Protein AF-A0A565CDH5-F1 (afdb_monomer_lite)

Sequence (125 aa):
MFGFLFVRWRKASKCKKLLQQLQSRLKLLKNKKYAISRHLRHDIALFMRINDHTRALLRTKQLFLVENSISIYDLLLQFSDFILLRFSSIRKQRELVDDDINEAVSSLVFASTSCGGELPELITH

Organism: NCBI:txid586526

Structure (mmCIF, N/CA/C/O backbone):
data_AF-A0A565CDH5-F1
#
_entry.id   AF-A0A565CDH5-F1
#
loop_
_atom_site.group_PDB
_atom_site.id
_atom_site.type_symbol
_atom_site.label_atom_id
_atom_site.label_alt_id
_atom_site.label_comp_id
_atom_site.label_asym_id
_atom_site.label_entity_id
_atom_site.label_seq_id
_atom_site.pdbx_PDB_ins_code
_atom_site.Cartn_x
_atom_site.Cartn_y
_atom_site.Cartn_z
_atom_site.occupancy
_atom_site.B_iso_or_equiv
_atom_site.auth_seq_id
_atom_site.auth_comp_id
_atom_site.auth_asym_id
_atom_site.auth_atom_id
_atom_site.pdbx_PDB_model_num
ATOM 1 N N . MET A 1 1 ? -23.166 7.177 39.182 1.00 42.38 1 MET A N 1
ATOM 2 C CA . MET A 1 1 ? -22.188 6.191 38.650 1.00 42.38 1 MET A CA 1
ATOM 3 C C . MET A 1 1 ? -22.353 5.855 37.150 1.00 42.38 1 MET A C 1
ATOM 5 O O . MET A 1 1 ? -21.603 5.031 36.648 1.00 42.38 1 MET A O 1
ATOM 9 N N . PHE A 1 2 ? -23.234 6.526 36.384 1.00 40.91 2 PHE A N 1
ATOM 10 C CA . PHE A 1 2 ? -23.433 6.251 34.942 1.00 40.91 2 PHE A CA 1
ATOM 11 C C . PHE A 1 2 ? -22.570 7.091 33.973 1.00 40.91 2 PHE A C 1
ATOM 13 O O . PHE A 1 2 ? -22.415 6.722 32.809 1.00 40.91 2 PHE A O 1
ATOM 20 N N . GLY A 1 3 ? -21.955 8.189 34.431 1.00 41.22 3 GLY A N 1
ATOM 21 C CA . GLY A 1 3 ?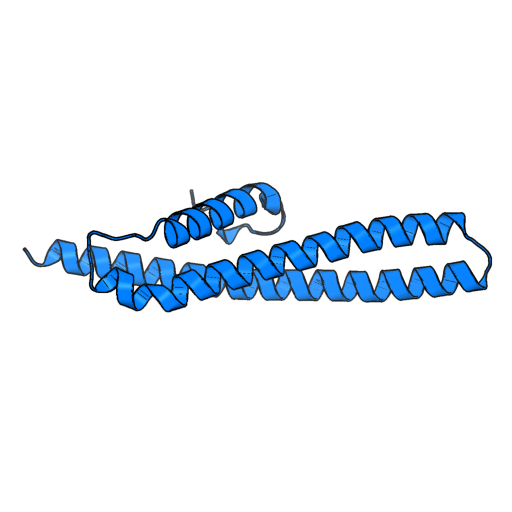 -21.177 9.095 33.567 1.00 41.22 3 GLY A CA 1
ATOM 22 C C . GLY A 1 3 ? -19.953 8.447 32.902 1.00 41.22 3 GLY A C 1
ATOM 23 O O . GLY A 1 3 ? -19.675 8.705 31.733 1.00 41.22 3 GLY A O 1
ATOM 24 N N . PHE A 1 4 ? -19.270 7.530 33.596 1.00 45.22 4 PHE A N 1
ATOM 25 C CA . PHE A 1 4 ? -18.098 6.823 33.059 1.00 45.22 4 PHE A CA 1
ATOM 26 C C . PHE A 1 4 ? -18.438 5.894 31.888 1.00 45.22 4 PHE A C 1
ATOM 28 O O . PHE A 1 4 ? -17.668 5.799 30.932 1.00 45.22 4 PHE A O 1
ATOM 35 N N . LEU A 1 5 ? -19.607 5.246 31.918 1.00 47.06 5 LEU A N 1
ATOM 36 C CA . LEU A 1 5 ? -20.089 4.413 30.814 1.00 47.06 5 LEU A CA 1
ATOM 37 C C . LEU A 1 5 ? -20.382 5.264 29.574 1.00 47.06 5 LEU A C 1
ATOM 39 O O . LEU A 1 5 ? -19.92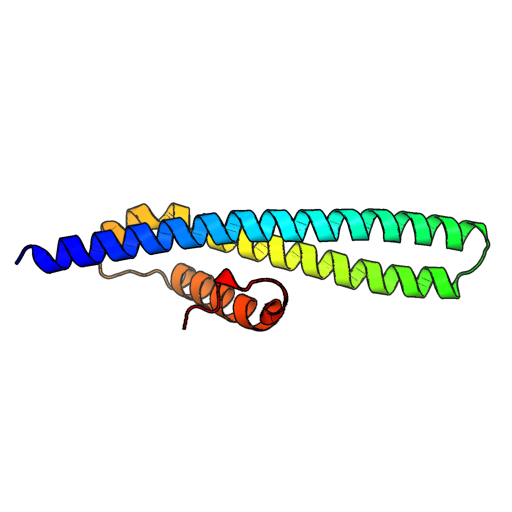1 4.926 28.486 1.00 47.06 5 LEU A O 1
ATOM 43 N N . PHE A 1 6 ? -21.043 6.412 29.741 1.00 45.16 6 PHE A N 1
ATOM 44 C CA . PHE A 1 6 ? -21.338 7.329 28.637 1.00 45.16 6 PHE A CA 1
ATOM 45 C C . PHE A 1 6 ? -20.080 7.942 28.008 1.00 45.16 6 PHE A C 1
ATOM 47 O O . PHE A 1 6 ? -19.971 7.990 26.781 1.00 45.16 6 PHE A O 1
ATOM 54 N N . VAL A 1 7 ? -19.100 8.362 28.813 1.00 52.59 7 VAL A N 1
ATOM 55 C CA . VAL A 1 7 ? -17.818 8.883 28.306 1.00 52.59 7 VAL A CA 1
ATOM 56 C C . VAL A 1 7 ? -17.041 7.792 27.565 1.00 52.59 7 VAL A C 1
ATOM 58 O O . VAL A 1 7 ? -16.512 8.043 26.481 1.00 52.59 7 VAL A O 1
ATOM 61 N N . ARG A 1 8 ? -17.021 6.560 28.090 1.00 51.78 8 ARG A N 1
ATOM 62 C CA . ARG A 1 8 ? -16.351 5.413 27.457 1.00 51.78 8 ARG A CA 1
ATOM 63 C C . ARG A 1 8 ? -16.985 5.043 26.116 1.00 51.78 8 ARG A C 1
ATOM 65 O O . ARG A 1 8 ? -16.273 4.809 25.145 1.00 51.78 8 ARG A O 1
ATOM 72 N N . TRP A 1 9 ? -18.313 5.077 26.027 1.00 51.72 9 TRP A N 1
ATOM 73 C CA . TRP A 1 9 ? -19.043 4.826 24.781 1.00 51.72 9 TRP A CA 1
ATOM 74 C C . TRP A 1 9 ? -18.821 5.930 23.741 1.00 51.72 9 TRP A C 1
ATOM 76 O O . TRP A 1 9 ? -18.675 5.632 22.556 1.00 51.72 9 TRP A O 1
ATOM 86 N N . ARG A 1 10 ? -18.722 7.192 24.178 1.00 54.28 10 ARG A N 1
ATOM 87 C CA . ARG A 1 10 ? -18.426 8.341 23.307 1.00 54.28 10 ARG A CA 1
ATOM 88 C C . ARG A 1 10 ? -16.983 8.316 22.775 1.00 54.28 10 ARG A C 1
ATOM 90 O O . ARG A 1 10 ? -16.747 8.730 21.646 1.00 54.28 10 ARG A O 1
ATOM 97 N N . LYS A 1 11 ? -16.022 7.808 23.559 1.00 59.19 11 LYS A N 1
ATOM 98 C CA . LYS A 1 11 ? -14.630 7.579 23.120 1.00 59.19 11 LYS A CA 1
ATOM 99 C C . LYS A 1 11 ? -14.524 6.398 22.147 1.00 59.19 11 LYS A C 1
ATOM 101 O O . LYS A 1 11 ? -13.854 6.506 21.125 1.00 59.19 11 LYS A O 1
ATOM 106 N N . ALA A 1 12 ? -15.255 5.315 22.409 1.00 60.66 12 ALA A N 1
ATOM 107 C CA . ALA A 1 12 ? -15.283 4.140 21.542 1.00 60.66 12 ALA A CA 1
ATOM 108 C C . ALA A 1 12 ? -15.910 4.434 20.163 1.00 60.66 12 ALA A C 1
ATOM 110 O O . ALA A 1 12 ? -15.383 4.015 19.135 1.00 60.66 12 ALA A O 1
ATOM 111 N N . SER A 1 13 ? -17.000 5.208 20.111 1.00 65.06 13 SER A N 1
ATOM 112 C CA . SER A 1 13 ? -17.619 5.596 18.837 1.00 65.06 13 SER A CA 1
ATOM 113 C C . SER A 1 13 ? -16.739 6.533 18.001 1.00 65.06 13 SER A C 1
ATOM 115 O O . SER A 1 13 ? -16.740 6.424 16.776 1.00 65.06 13 SER A O 1
ATOM 117 N N . LYS A 1 14 ? -15.950 7.408 18.643 1.00 66.88 14 LYS A N 1
ATOM 118 C CA . LYS A 1 14 ? -14.937 8.237 17.968 1.00 66.88 14 LYS A CA 1
ATOM 119 C C . LYS A 1 14 ? -13.795 7.398 17.394 1.00 66.88 14 LYS A C 1
ATOM 121 O O . LYS A 1 14 ? -13.472 7.569 16.228 1.00 66.88 14 LYS A O 1
ATOM 126 N N . CYS A 1 15 ? -13.247 6.458 18.166 1.00 68.12 15 CYS A N 1
ATOM 127 C CA . CYS A 1 15 ? -12.186 5.557 17.702 1.00 68.12 15 CYS A CA 1
ATOM 128 C C . CYS A 1 15 ? -12.627 4.728 16.484 1.00 68.12 15 CYS A C 1
ATOM 130 O O . CYS A 1 15 ? -11.921 4.683 15.481 1.00 68.12 15 CYS A O 1
ATOM 132 N N . LYS A 1 16 ? -13.848 4.174 16.512 1.00 72.31 16 LYS A N 1
ATOM 133 C CA . LYS A 1 16 ? -14.416 3.454 15.363 1.00 72.31 16 LYS A CA 1
ATOM 134 C C . LYS A 1 16 ? -14.513 4.332 14.109 1.00 72.31 16 LYS A C 1
ATOM 136 O O . LYS A 1 16 ? -14.165 3.875 13.026 1.00 72.31 16 LYS A O 1
ATOM 141 N N . LYS A 1 17 ? -14.979 5.580 14.247 1.00 75.62 17 LYS A N 1
ATOM 142 C CA . LYS A 1 17 ? -15.058 6.525 13.120 1.00 75.62 17 LYS A CA 1
ATOM 143 C C . LYS A 1 17 ? -13.672 6.864 12.564 1.00 75.62 17 LYS A C 1
ATOM 145 O O . LYS A 1 17 ? -13.500 6.811 11.354 1.00 75.62 17 LYS A O 1
ATOM 150 N N . LEU A 1 18 ? -12.696 7.135 13.432 1.00 73.81 18 LEU A N 1
ATOM 151 C CA . LEU A 1 18 ? -11.316 7.424 13.025 1.00 73.81 18 LEU A CA 1
ATOM 152 C C . LEU A 1 18 ? -10.680 6.241 12.282 1.00 73.81 18 LEU A C 1
ATOM 154 O O . LEU A 1 18 ? -10.070 6.438 11.238 1.00 73.81 18 LEU A O 1
ATOM 158 N N . LEU A 1 19 ? -10.889 5.006 12.751 1.00 76.12 19 LEU A N 1
ATOM 159 C CA . LEU A 1 19 ? -10.417 3.803 12.053 1.00 76.12 19 LEU A CA 1
ATOM 160 C C . LEU A 1 19 ? -11.046 3.658 10.660 1.00 76.12 19 LEU A C 1
ATOM 162 O O . LEU A 1 19 ? -10.350 3.345 9.701 1.00 76.12 19 LEU A O 1
ATOM 166 N N . GLN A 1 20 ? -12.343 3.936 10.515 1.00 81.06 20 GLN A N 1
ATOM 167 C CA . GLN A 1 20 ? -13.015 3.900 9.209 1.00 81.06 20 GLN A CA 1
ATOM 168 C C . GLN A 1 20 ? -12.509 4.991 8.250 1.00 81.06 20 GLN A C 1
ATOM 170 O O . GLN A 1 20 ? -12.374 4.751 7.044 1.00 81.06 20 GLN A O 1
ATOM 175 N N . GLN A 1 21 ? -12.211 6.186 8.766 1.00 80.31 21 GLN A N 1
ATOM 176 C CA . GLN A 1 21 ? -11.599 7.261 7.981 1.00 80.31 21 GLN A CA 1
ATOM 177 C C . GLN A 1 21 ? -10.184 6.875 7.537 1.00 80.31 21 GLN A C 1
ATOM 179 O O . GLN A 1 21 ? -9.873 6.945 6.345 1.00 80.31 21 GLN A O 1
ATOM 184 N N . LEU A 1 22 ? -9.380 6.334 8.456 1.00 79.56 22 LEU A N 1
ATOM 185 C CA . LEU A 1 22 ? -8.051 5.805 8.170 1.00 79.56 22 LEU A CA 1
ATOM 186 C C . LEU A 1 22 ? -8.090 4.728 7.079 1.00 79.56 22 LEU A C 1
ATOM 188 O O . LEU A 1 22 ? -7.333 4.811 6.116 1.00 79.56 22 LEU A O 1
ATOM 192 N N . GLN A 1 23 ? -9.009 3.763 7.165 1.00 84.12 23 GLN A N 1
ATOM 193 C CA . GLN A 1 23 ? -9.199 2.738 6.132 1.00 84.12 23 GLN A CA 1
ATOM 194 C C . GLN A 1 23 ? -9.515 3.334 4.763 1.00 84.12 23 GLN A C 1
ATOM 196 O O . GLN A 1 23 ? -8.959 2.910 3.749 1.00 84.12 23 GLN A O 1
ATOM 201 N N . SER A 1 24 ? -10.410 4.322 4.722 1.00 85.06 24 SER A N 1
ATOM 202 C CA . SER A 1 24 ? -10.785 5.002 3.479 1.00 85.06 24 SER A CA 1
ATOM 203 C C . SER A 1 24 ? -9.575 5.703 2.858 1.00 85.06 24 SER A C 1
ATOM 205 O O . SER A 1 24 ? -9.338 5.602 1.652 1.00 85.06 24 SER A O 1
ATOM 207 N N . ARG A 1 25 ? -8.754 6.345 3.693 1.00 83.25 25 ARG A N 1
ATOM 208 C CA . ARG A 1 25 ? -7.539 7.032 3.263 1.00 83.25 25 ARG A CA 1
ATOM 209 C C . ARG A 1 25 ? -6.438 6.074 2.810 1.00 83.25 25 ARG A C 1
ATOM 211 O O . ARG A 1 25 ? -5.844 6.302 1.759 1.00 83.25 25 ARG A O 1
ATOM 218 N N . LEU A 1 26 ? -6.211 4.981 3.536 1.00 85.19 26 LEU A N 1
ATOM 219 C CA . LEU A 1 26 ? -5.267 3.928 3.148 1.00 85.19 26 LEU A CA 1
ATOM 220 C C . LEU A 1 26 ? -5.650 3.313 1.797 1.00 85.19 26 LEU A C 1
ATOM 222 O O . LEU A 1 26 ? -4.798 3.191 0.921 1.00 85.19 26 LEU A O 1
ATOM 226 N N . LYS A 1 27 ? -6.939 3.018 1.572 1.00 87.75 27 LYS A N 1
ATOM 227 C CA . LYS A 1 27 ? -7.442 2.526 0.276 1.00 87.75 27 LYS A CA 1
ATOM 228 C C . LYS A 1 27 ? -7.174 3.518 -0.859 1.00 87.75 27 LYS A C 1
ATOM 230 O O . LYS A 1 27 ? -6.736 3.114 -1.936 1.00 87.75 27 LYS A O 1
ATOM 235 N N . LEU A 1 28 ? -7.389 4.814 -0.625 1.00 88.50 28 LEU A N 1
ATOM 236 C CA . LEU A 1 28 ? -7.105 5.856 -1.615 1.00 88.50 28 LEU A CA 1
ATOM 237 C C . LEU A 1 28 ? -5.608 5.926 -1.963 1.00 88.50 28 LEU A C 1
ATOM 239 O O . LEU A 1 28 ? -5.247 5.946 -3.142 1.00 88.50 28 LEU A O 1
ATOM 243 N N . LEU A 1 29 ? -4.736 5.933 -0.951 1.00 85.81 29 LEU A N 1
ATOM 244 C CA . LEU A 1 29 ? -3.282 5.960 -1.141 1.00 85.81 29 LEU A CA 1
ATOM 245 C C . LEU A 1 29 ? -2.788 4.707 -1.869 1.00 85.81 29 LEU A C 1
ATOM 247 O O . LEU A 1 29 ? -2.001 4.813 -2.812 1.00 85.81 29 LEU A O 1
ATOM 251 N N . LYS A 1 30 ? -3.321 3.537 -1.508 1.00 88.75 30 LYS A N 1
ATOM 252 C CA . LYS A 1 30 ? -3.050 2.270 -2.189 1.00 88.75 30 LYS A CA 1
ATOM 253 C C . LYS A 1 30 ? -3.404 2.345 -3.675 1.00 88.75 30 LYS A C 1
ATOM 255 O O . LYS A 1 30 ? -2.571 2.026 -4.521 1.00 88.75 30 LYS A O 1
ATOM 260 N N . ASN A 1 31 ? -4.593 2.848 -4.009 1.00 91.00 31 ASN A N 1
ATOM 261 C CA . ASN A 1 31 ? -5.026 3.021 -5.400 1.00 91.00 31 ASN A CA 1
ATOM 262 C C . ASN A 1 31 ? -4.103 3.967 -6.181 1.00 91.00 31 ASN A C 1
ATOM 264 O O . ASN A 1 31 ? -3.752 3.683 -7.328 1.00 91.00 31 ASN A O 1
ATOM 268 N N . LYS A 1 32 ? -3.644 5.055 -5.550 1.00 89.50 32 LYS A N 1
ATOM 269 C CA . LYS A 1 32 ? -2.669 5.974 -6.152 1.00 89.50 32 LYS A CA 1
ATOM 270 C C . LYS A 1 32 ? -1.338 5.274 -6.449 1.00 89.50 32 LYS A C 1
ATOM 272 O O . LYS A 1 32 ? -0.812 5.420 -7.551 1.00 89.50 32 LYS A O 1
ATOM 277 N N . LYS A 1 33 ? -0.800 4.486 -5.510 1.00 89.75 33 LYS A N 1
ATOM 278 C CA . LYS A 1 33 ? 0.438 3.718 -5.741 1.00 89.75 33 LYS A CA 1
ATOM 279 C C . LYS A 1 33 ? 0.247 2.633 -6.806 1.00 89.75 33 LYS A C 1
ATOM 281 O O . LYS A 1 33 ? 1.149 2.442 -7.617 1.00 89.75 33 LYS A O 1
ATOM 286 N N . TYR A 1 34 ? -0.918 1.984 -6.887 1.00 93.12 34 TYR A N 1
ATOM 287 C CA . TYR A 1 34 ? -1.213 1.037 -7.971 1.00 93.12 34 TYR A CA 1
ATOM 288 C C . TYR A 1 34 ? -1.181 1.695 -9.349 1.00 93.12 34 TYR A C 1
ATOM 290 O O . TYR A 1 34 ? -0.614 1.122 -10.277 1.00 93.12 34 TYR A O 1
ATOM 298 N N . ALA A 1 35 ? -1.747 2.896 -9.495 1.00 94.31 35 ALA A N 1
ATOM 299 C CA . ALA A 1 35 ? -1.658 3.636 -10.750 1.00 94.31 35 ALA A CA 1
ATOM 300 C C . ALA A 1 35 ? -0.190 3.892 -11.134 1.00 94.31 35 ALA A C 1
ATOM 302 O O . ALA A 1 35 ? 0.214 3.590 -12.256 1.00 94.31 35 ALA A O 1
ATOM 303 N N . ILE A 1 36 ? 0.633 4.339 -10.178 1.00 91.75 36 ILE A N 1
ATOM 304 C CA . ILE A 1 36 ? 2.076 4.547 -10.384 1.00 91.75 36 ILE A CA 1
ATOM 305 C C . ILE A 1 36 ? 2.777 3.238 -10.782 1.00 91.75 36 ILE A C 1
ATOM 307 O O . ILE A 1 36 ? 3.546 3.227 -11.739 1.00 91.75 36 ILE A O 1
ATOM 311 N N . SER A 1 37 ? 2.481 2.125 -10.106 1.00 93.56 37 SER A N 1
ATOM 312 C CA . SER A 1 37 ? 3.027 0.799 -10.431 1.00 93.56 37 SER A CA 1
ATOM 313 C C . SER A 1 37 ? 2.703 0.387 -11.873 1.00 93.56 37 SER A C 1
ATOM 315 O O . SER A 1 37 ? 3.589 -0.059 -12.604 1.00 93.56 37 SER A O 1
ATOM 317 N N . ARG A 1 38 ? 1.463 0.611 -12.337 1.00 95.06 38 ARG A N 1
ATOM 318 C CA . ARG A 1 38 ? 1.066 0.336 -13.731 1.00 95.06 38 ARG A CA 1
ATOM 319 C C . ARG A 1 38 ? 1.861 1.178 -14.730 1.00 95.06 38 ARG A C 1
ATOM 321 O O . ARG A 1 38 ? 2.328 0.627 -15.724 1.00 95.06 38 ARG A O 1
ATOM 328 N N . HIS A 1 39 ? 2.050 2.469 -14.453 1.00 94.38 39 HIS A N 1
ATOM 329 C CA . HIS A 1 39 ? 2.866 3.345 -15.299 1.00 94.38 39 HIS A CA 1
ATOM 330 C C . HIS A 1 39 ? 4.330 2.896 -15.346 1.00 94.38 39 HIS A C 1
ATOM 332 O O . HIS A 1 39 ? 4.887 2.754 -16.429 1.00 94.38 39 HIS A O 1
ATOM 338 N N . LEU A 1 40 ? 4.932 2.575 -14.198 1.00 92.56 40 LEU A N 1
ATOM 339 C CA . LEU A 1 40 ? 6.320 2.110 -14.137 1.00 92.56 40 LEU A CA 1
ATOM 340 C C . LEU A 1 40 ? 6.529 0.800 -14.904 1.00 92.56 40 LEU A C 1
ATOM 342 O O . LEU A 1 40 ? 7.518 0.664 -15.616 1.00 92.56 40 LEU A O 1
ATOM 346 N N . ARG A 1 41 ? 5.593 -0.153 -14.813 1.00 94.81 41 ARG A N 1
ATOM 347 C CA . ARG A 1 41 ? 5.655 -1.406 -15.589 1.00 94.81 41 ARG A CA 1
ATOM 348 C C . ARG A 1 41 ? 5.596 -1.154 -17.095 1.00 94.81 41 ARG A C 1
ATOM 350 O O . ARG A 1 41 ? 6.315 -1.805 -17.848 1.00 94.81 41 ARG A O 1
ATOM 357 N N . HIS A 1 42 ? 4.769 -0.204 -17.527 1.00 95.56 42 HIS A N 1
ATOM 358 C CA . HIS A 1 42 ? 4.714 0.208 -18.926 1.00 95.56 42 HIS A CA 1
ATOM 359 C C . HIS A 1 42 ? 6.033 0.855 -19.379 1.00 95.56 42 HIS A C 1
ATOM 361 O O . HIS A 1 42 ? 6.575 0.466 -20.411 1.00 95.56 42 HIS A O 1
ATOM 367 N N . ASP A 1 43 ? 6.593 1.768 -18.582 1.00 92.75 43 ASP A N 1
ATOM 368 C CA . ASP A 1 43 ? 7.884 2.406 -18.869 1.00 92.75 43 ASP A CA 1
ATOM 369 C C . ASP A 1 43 ? 9.021 1.382 -18.965 1.00 92.75 43 ASP A C 1
ATOM 371 O O . ASP A 1 43 ? 9.842 1.455 -19.875 1.00 92.75 43 ASP A O 1
ATOM 375 N N . ILE A 1 44 ? 9.052 0.388 -18.069 1.00 93.69 44 ILE A N 1
ATOM 376 C CA . ILE A 1 44 ? 10.023 -0.714 -18.123 1.00 93.69 44 ILE A CA 1
ATOM 377 C C . ILE A 1 44 ? 9.895 -1.470 -19.449 1.00 93.69 44 ILE A C 1
ATOM 379 O O . ILE A 1 44 ? 10.904 -1.695 -20.116 1.00 93.69 44 ILE A O 1
ATOM 383 N N . ALA A 1 45 ? 8.673 -1.816 -19.867 1.00 95.38 45 ALA A N 1
ATOM 384 C CA . ALA A 1 45 ? 8.441 -2.509 -21.134 1.00 95.38 45 ALA A CA 1
ATOM 385 C C . ALA A 1 45 ? 8.889 -1.674 -22.347 1.00 95.38 45 ALA A C 1
ATOM 387 O O . ALA A 1 45 ? 9.464 -2.219 -23.290 1.00 95.38 45 ALA A O 1
ATOM 388 N N . LEU A 1 46 ? 8.672 -0.355 -22.322 1.00 95.25 46 LEU A N 1
ATOM 389 C CA . LEU A 1 46 ? 9.164 0.553 -23.360 1.00 95.25 46 LEU A CA 1
ATOM 390 C C . LEU A 1 46 ? 10.695 0.619 -23.385 1.00 95.25 46 LEU A C 1
ATOM 392 O O . LEU A 1 46 ? 11.285 0.484 -24.456 1.00 95.25 46 LEU A O 1
ATOM 396 N N . PHE A 1 47 ? 11.345 0.777 -22.228 1.00 93.62 47 PHE A N 1
ATOM 397 C CA . PHE A 1 47 ? 12.806 0.838 -22.143 1.00 93.62 47 PHE A CA 1
ATOM 398 C C . PHE A 1 47 ? 13.471 -0.469 -22.579 1.00 93.62 47 PHE A C 1
ATOM 400 O O . PHE A 1 47 ? 14.484 -0.434 -23.274 1.00 93.62 47 PHE A O 1
ATOM 407 N N . MET A 1 48 ? 12.858 -1.615 -22.269 1.00 92.31 48 MET A N 1
ATOM 408 C CA . MET A 1 48 ? 13.305 -2.916 -22.770 1.00 92.31 48 MET A CA 1
ATOM 409 C C . MET A 1 48 ? 13.231 -3.012 -24.300 1.00 92.31 48 MET A C 1
ATOM 411 O O . MET A 1 48 ? 14.145 -3.553 -24.909 1.00 92.31 48 MET A O 1
ATOM 415 N N . ARG A 1 49 ? 12.190 -2.457 -24.939 1.00 94.19 49 ARG A N 1
ATOM 416 C CA . ARG A 1 49 ? 12.047 -2.480 -26.410 1.00 94.19 49 ARG A CA 1
ATOM 417 C C . ARG A 1 49 ? 13.094 -1.640 -27.135 1.00 94.19 49 ARG A C 1
ATOM 419 O O . ARG A 1 49 ? 13.492 -2.002 -28.235 1.00 94.19 49 ARG A O 1
ATOM 426 N N . ILE A 1 50 ? 13.529 -0.533 -26.537 1.00 95.44 50 ILE A N 1
ATOM 427 C CA . ILE A 1 50 ? 14.568 0.335 -27.113 1.00 95.44 50 ILE A CA 1
ATOM 428 C C . ILE A 1 50 ? 15.991 -0.066 -26.680 1.00 95.44 50 ILE A C 1
ATOM 430 O O . ILE A 1 50 ? 16.921 0.705 -26.895 1.00 95.44 50 ILE A O 1
ATOM 434 N N . ASN A 1 51 ? 16.161 -1.247 -26.061 1.00 92.75 51 ASN A N 1
ATOM 435 C CA . ASN A 1 51 ? 17.425 -1.754 -25.503 1.00 92.75 51 ASN A CA 1
ATOM 436 C C . ASN A 1 51 ? 18.102 -0.816 -24.483 1.00 92.75 51 ASN A C 1
ATOM 438 O O . ASN A 1 51 ? 19.312 -0.882 -24.268 1.00 92.75 51 ASN A O 1
ATOM 442 N N . ASP A 1 52 ? 17.330 0.031 -23.794 1.00 93.69 52 ASP A N 1
ATOM 443 C CA . ASP A 1 52 ? 17.858 0.858 -22.710 1.00 93.69 52 ASP A CA 1
ATOM 444 C C . ASP A 1 52 ? 17.726 0.151 -21.360 1.00 93.69 52 ASP A C 1
ATOM 446 O O . ASP A 1 52 ? 16.819 0.394 -20.553 1.00 93.69 52 ASP A O 1
ATOM 450 N N . HIS A 1 53 ? 18.664 -0.757 -21.113 1.00 91.75 53 HIS A N 1
ATOM 451 C CA . HIS A 1 53 ? 18.683 -1.551 -19.891 1.00 91.75 53 HIS A CA 1
ATOM 452 C C . HIS A 1 53 ? 18.966 -0.716 -18.635 1.00 91.75 53 HIS A C 1
ATOM 454 O O . HIS A 1 53 ? 18.461 -1.048 -17.563 1.00 91.75 53 HIS A O 1
ATOM 460 N N . THR A 1 54 ? 19.707 0.390 -18.745 1.00 93.56 54 THR A N 1
ATOM 461 C CA . THR A 1 54 ? 20.037 1.246 -17.596 1.00 93.56 54 THR A CA 1
ATOM 462 C C . THR A 1 54 ? 18.795 1.964 -17.069 1.00 93.56 54 THR A C 1
ATOM 464 O O . THR A 1 54 ? 18.526 1.936 -15.862 1.00 93.56 54 THR A O 1
ATOM 467 N N . ARG A 1 55 ? 17.981 2.560 -17.953 1.00 90.88 55 ARG A N 1
ATOM 468 C CA . ARG A 1 55 ? 16.709 3.190 -17.563 1.00 90.88 55 ARG A CA 1
ATOM 469 C C . ARG A 1 55 ? 15.680 2.159 -17.115 1.00 90.88 55 ARG A C 1
ATOM 471 O O . ARG A 1 55 ? 14.994 2.404 -16.121 1.00 90.88 55 ARG A O 1
ATOM 478 N N . ALA A 1 56 ? 15.612 0.998 -17.770 1.00 92.81 56 ALA A N 1
ATOM 479 C CA . ALA A 1 56 ? 14.751 -0.100 -17.330 1.00 92.81 56 ALA A CA 1
ATOM 480 C C . ALA A 1 56 ? 15.087 -0.537 -15.892 1.00 92.81 56 ALA A C 1
ATOM 482 O O . ALA A 1 56 ? 14.195 -0.596 -15.048 1.00 92.81 56 ALA A O 1
ATOM 483 N N . LEU A 1 57 ? 16.371 -0.746 -15.574 1.00 94.00 57 LEU A N 1
ATOM 484 C CA . LEU A 1 57 ? 16.825 -1.119 -14.231 1.00 94.00 57 LEU A CA 1
ATOM 485 C C . LEU A 1 57 ? 16.442 -0.064 -13.181 1.00 94.00 57 LEU A C 1
ATOM 487 O O . LEU A 1 57 ? 15.961 -0.409 -12.099 1.00 94.00 57 LEU A O 1
ATOM 491 N N . LEU A 1 58 ? 16.629 1.222 -13.493 1.00 93.56 58 LEU A N 1
ATOM 492 C CA . LEU A 1 58 ? 16.251 2.316 -12.597 1.00 93.56 58 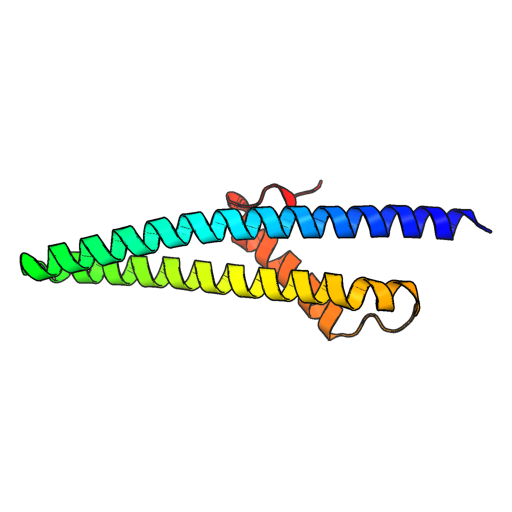LEU A CA 1
ATOM 493 C C . LEU A 1 58 ? 14.742 2.309 -12.305 1.00 93.56 58 LEU A C 1
ATOM 495 O O . LEU A 1 58 ? 14.341 2.439 -11.146 1.00 93.56 58 LEU A O 1
ATOM 499 N N . ARG A 1 59 ? 13.903 2.118 -13.330 1.00 91.56 59 ARG A N 1
ATOM 500 C CA . ARG A 1 59 ? 12.445 2.036 -13.159 1.00 91.56 59 ARG A CA 1
ATOM 501 C C . ARG A 1 59 ? 12.012 0.791 -12.394 1.00 91.56 59 ARG A C 1
ATOM 503 O O . ARG A 1 59 ? 11.104 0.895 -11.576 1.00 91.56 59 ARG A O 1
ATOM 510 N N . THR A 1 60 ? 12.688 -0.342 -12.567 1.00 93.44 60 THR A N 1
ATOM 511 C CA . THR A 1 60 ? 12.432 -1.552 -11.770 1.00 93.44 60 THR A CA 1
ATOM 512 C C . THR A 1 60 ? 12.722 -1.325 -10.287 1.00 93.44 60 THR A C 1
ATOM 514 O O . THR A 1 60 ? 11.919 -1.709 -9.440 1.00 93.44 60 THR A O 1
ATOM 517 N N . LYS A 1 61 ? 13.818 -0.631 -9.946 1.00 92.81 61 LYS A N 1
ATOM 518 C CA . LYS A 1 61 ? 14.104 -0.254 -8.549 1.00 92.81 61 LYS A CA 1
ATOM 519 C C . LYS A 1 61 ? 13.014 0.651 -7.968 1.00 92.81 61 LYS A C 1
ATOM 521 O O . LYS A 1 61 ? 12.593 0.454 -6.833 1.00 92.81 61 LYS A O 1
ATOM 526 N N . GLN A 1 62 ? 12.522 1.616 -8.748 1.00 90.75 62 GLN A N 1
ATOM 527 C CA . GLN A 1 62 ? 11.395 2.461 -8.334 1.00 90.75 62 GLN A CA 1
ATOM 528 C C . GLN A 1 62 ? 10.107 1.649 -8.148 1.00 90.75 62 GLN A C 1
ATOM 530 O O . GLN A 1 62 ? 9.394 1.860 -7.169 1.00 90.75 62 GLN A O 1
ATOM 535 N N . LEU A 1 63 ? 9.826 0.705 -9.050 1.00 92.06 63 LEU A N 1
ATOM 536 C CA . LEU A 1 63 ? 8.666 -0.179 -8.966 1.00 92.06 63 LEU A CA 1
ATOM 537 C C . LEU A 1 63 ? 8.688 -0.992 -7.668 1.00 92.06 63 LEU A C 1
ATOM 539 O O . LEU A 1 63 ? 7.675 -1.030 -6.977 1.00 92.06 63 LEU A O 1
ATOM 543 N N . PHE A 1 64 ? 9.845 -1.542 -7.293 1.00 91.88 64 PHE A N 1
ATOM 544 C CA . PHE A 1 64 ? 10.012 -2.285 -6.044 1.00 91.88 64 PHE A CA 1
ATOM 545 C C . PHE A 1 64 ? 9.650 -1.447 -4.806 1.00 91.88 64 PHE A C 1
ATOM 547 O O . PHE A 1 64 ? 8.911 -1.904 -3.938 1.00 91.88 64 PHE A O 1
ATOM 554 N N . LEU A 1 65 ? 10.100 -0.188 -4.737 1.00 89.19 65 LEU A N 1
ATOM 555 C CA . LEU A 1 65 ? 9.764 0.710 -3.621 1.00 89.19 65 LEU A CA 1
ATOM 556 C C . LEU A 1 65 ? 8.261 1.028 -3.558 1.00 89.19 65 LEU A C 1
ATOM 558 O O . LEU A 1 65 ? 7.677 1.119 -2.474 1.00 89.19 65 LEU A O 1
ATOM 562 N N . VAL A 1 66 ? 7.619 1.188 -4.718 1.00 89.50 66 VAL A N 1
ATOM 563 C CA . VAL A 1 66 ? 6.172 1.434 -4.811 1.00 89.50 66 VAL A CA 1
ATOM 564 C C . VAL A 1 66 ? 5.383 0.196 -4.387 1.00 89.50 66 VAL A C 1
ATOM 566 O O . VAL A 1 66 ? 4.426 0.325 -3.627 1.00 89.50 66 VAL A O 1
ATOM 569 N N . GLU A 1 67 ? 5.789 -0.993 -4.826 1.00 90.00 67 GLU A N 1
ATOM 570 C CA . GLU A 1 67 ? 5.164 -2.261 -4.437 1.00 90.00 67 GLU A CA 1
ATOM 571 C C . GLU A 1 67 ? 5.325 -2.538 -2.943 1.00 90.00 67 GLU A C 1
ATOM 573 O O . GLU A 1 67 ? 4.345 -2.879 -2.286 1.00 90.00 67 GLU A O 1
ATOM 578 N N . ASN A 1 68 ? 6.503 -2.271 -2.373 1.00 89.62 68 ASN A N 1
ATOM 579 C CA . ASN A 1 68 ? 6.709 -2.357 -0.930 1.00 89.62 68 ASN A CA 1
ATOM 580 C C . ASN A 1 68 ? 5.758 -1.421 -0.161 1.00 89.62 68 ASN A C 1
ATOM 582 O O . ASN A 1 68 ? 5.153 -1.814 0.833 1.00 89.62 68 ASN A O 1
ATOM 586 N N . SER A 1 69 ? 5.557 -0.198 -0.663 1.00 85.31 69 SER A N 1
ATOM 587 C CA . SER A 1 69 ? 4.612 0.757 -0.063 1.00 85.31 69 SER A CA 1
ATOM 588 C C . SER A 1 69 ? 3.167 0.241 -0.099 1.00 85.31 69 SER A C 1
ATOM 590 O O . SER A 1 69 ? 2.422 0.414 0.862 1.00 85.31 69 SER A O 1
ATOM 592 N N . ILE A 1 70 ? 2.766 -0.414 -1.194 1.00 88.81 70 ILE A N 1
ATOM 593 C CA . ILE A 1 70 ? 1.441 -1.039 -1.328 1.00 88.81 70 ILE A CA 1
ATOM 594 C C . ILE A 1 70 ? 1.270 -2.159 -0.296 1.00 88.81 70 ILE A C 1
ATOM 596 O O . ILE A 1 70 ? 0.235 -2.200 0.368 1.00 88.81 70 ILE A O 1
ATOM 600 N N . SER A 1 71 ? 2.283 -3.013 -0.126 1.00 87.81 71 SER A N 1
ATOM 601 C CA . SER A 1 71 ? 2.276 -4.089 0.872 1.00 87.81 71 SER A CA 1
ATOM 602 C C . SER A 1 71 ? 2.136 -3.554 2.298 1.00 87.81 71 SER A C 1
ATOM 604 O O . SER A 1 71 ? 1.366 -4.096 3.087 1.00 87.81 71 SER A O 1
ATOM 606 N N . ILE A 1 72 ? 2.818 -2.449 2.619 1.00 85.00 72 ILE A N 1
ATOM 607 C CA . ILE A 1 72 ? 2.683 -1.781 3.922 1.00 85.00 72 ILE A CA 1
ATOM 608 C C . ILE A 1 72 ? 1.244 -1.292 4.134 1.00 85.00 72 ILE A C 1
ATOM 610 O O . ILE A 1 72 ? 0.672 -1.522 5.198 1.00 85.00 72 ILE A O 1
ATOM 614 N N . TYR A 1 73 ? 0.619 -0.656 3.137 1.00 85.25 73 TYR A N 1
ATOM 615 C CA . TYR A 1 73 ? -0.778 -0.225 3.273 1.00 85.25 73 TYR A CA 1
ATOM 616 C C . TYR A 1 73 ? -1.752 -1.395 3.439 1.00 85.25 73 TYR A C 1
ATOM 618 O O . TYR A 1 73 ? -2.736 -1.253 4.163 1.00 85.25 73 TYR A O 1
ATOM 626 N N . ASP A 1 74 ? -1.490 -2.534 2.796 1.00 87.38 74 ASP A N 1
ATOM 627 C CA . ASP A 1 74 ? -2.295 -3.744 2.979 1.00 87.38 74 ASP A CA 1
ATOM 628 C C . ASP A 1 74 ? -2.204 -4.287 4.399 1.00 87.38 74 ASP A C 1
ATOM 630 O O . ASP A 1 74 ? -3.234 -4.590 5.002 1.00 87.38 74 ASP A O 1
ATOM 634 N N . LEU A 1 75 ? -1.000 -4.319 4.968 1.00 85.44 75 LEU A N 1
ATOM 635 C CA . LEU A 1 75 ? -0.799 -4.718 6.355 1.00 85.44 75 LEU A CA 1
ATOM 636 C C . LEU A 1 75 ? -1.547 -3.781 7.324 1.00 85.44 75 LEU A C 1
ATOM 638 O O . LEU A 1 75 ? -2.226 -4.236 8.243 1.00 85.44 75 LEU A O 1
ATOM 642 N N . LEU A 1 76 ? -1.507 -2.466 7.085 1.00 83.25 76 LEU A N 1
ATOM 643 C CA . LEU A 1 76 ? -2.239 -1.494 7.908 1.00 83.25 76 LEU A CA 1
ATOM 644 C C . LEU A 1 76 ? -3.757 -1.640 7.800 1.00 83.25 76 LEU A C 1
ATOM 646 O O . LEU A 1 76 ? -4.466 -1.491 8.799 1.00 83.25 76 LEU A O 1
ATOM 650 N N . LEU A 1 77 ? -4.267 -1.949 6.605 1.00 85.69 77 LEU A N 1
ATOM 651 C CA . LEU A 1 77 ? -5.681 -2.257 6.415 1.00 85.69 77 LEU A CA 1
ATOM 652 C C . LEU A 1 77 ? -6.072 -3.509 7.206 1.00 85.69 77 LEU A C 1
ATOM 654 O O . LEU A 1 77 ? -7.041 -3.447 7.962 1.00 85.69 77 LEU A O 1
ATOM 658 N N . GLN A 1 78 ? -5.278 -4.579 7.131 1.00 85.38 78 GLN A N 1
ATOM 659 C CA . GLN A 1 78 ? -5.509 -5.807 7.899 1.00 85.38 78 GLN A CA 1
ATOM 660 C C . GLN A 1 78 ? -5.536 -5.551 9.410 1.00 85.38 78 GLN A C 1
ATOM 662 O O . GLN A 1 78 ? -6.470 -5.989 10.083 1.00 85.38 78 GLN A O 1
ATOM 667 N N . PHE A 1 79 ? -4.584 -4.780 9.947 1.00 81.25 79 PHE A N 1
ATOM 668 C CA . PHE A 1 79 ? -4.592 -4.411 11.366 1.00 81.25 79 PHE A CA 1
ATOM 669 C C . PHE A 1 79 ? -5.830 -3.595 11.748 1.00 81.25 79 PHE A C 1
ATOM 671 O O . PHE A 1 79 ? -6.457 -3.855 12.776 1.00 81.25 79 PHE A O 1
ATOM 678 N N . SER A 1 80 ? -6.231 -2.633 10.913 1.00 80.75 80 SER A N 1
ATOM 679 C CA . SER A 1 80 ? -7.427 -1.829 11.182 1.00 80.75 80 SER A CA 1
ATOM 680 C C . SER A 1 80 ? -8.718 -2.663 11.165 1.00 80.75 80 SER A C 1
ATOM 682 O O . SER A 1 80 ? -9.587 -2.459 12.016 1.00 80.75 80 SER A O 1
ATOM 684 N N . ASP A 1 81 ? -8.827 -3.636 10.254 1.00 83.00 81 ASP A N 1
ATOM 685 C CA . ASP A 1 81 ? -9.950 -4.573 10.184 1.00 83.00 81 ASP A CA 1
ATOM 686 C C . ASP A 1 81 ? -9.969 -5.506 11.403 1.00 83.00 81 ASP A C 1
ATOM 688 O O . ASP A 1 81 ? -11.026 -5.705 12.009 1.00 83.00 81 ASP A O 1
ATOM 692 N N . PHE A 1 82 ? -8.804 -6.009 11.825 1.00 80.00 82 PHE A N 1
ATOM 693 C CA . PHE A 1 82 ? -8.661 -6.839 13.023 1.00 80.00 82 PHE A CA 1
ATOM 694 C C . PHE A 1 82 ? -9.140 -6.108 14.286 1.00 80.00 82 PHE A C 1
ATOM 696 O O . PHE A 1 82 ? -9.952 -6.640 15.051 1.00 80.00 82 PHE A O 1
ATOM 703 N N . ILE A 1 83 ? -8.725 -4.848 14.463 1.00 75.81 83 ILE A N 1
ATOM 704 C CA . ILE A 1 83 ? -9.150 -4.008 15.592 1.00 75.81 83 ILE A CA 1
ATOM 705 C C . ILE A 1 83 ? -10.667 -3.773 15.560 1.00 75.81 83 ILE A C 1
ATOM 707 O O . ILE A 1 83 ? -11.326 -3.867 16.599 1.00 75.81 83 ILE A O 1
ATOM 711 N N . LEU A 1 84 ? -11.250 -3.494 14.387 1.00 75.69 84 LEU A N 1
ATOM 712 C CA . LEU A 1 84 ? -12.696 -3.288 14.242 1.00 75.69 84 LEU A CA 1
ATOM 713 C C . LEU A 1 84 ? -13.507 -4.555 14.542 1.00 75.69 84 LEU A C 1
ATOM 715 O O . LEU A 1 84 ? -14.566 -4.459 15.170 1.00 75.69 84 LEU A O 1
ATOM 719 N N . LEU A 1 85 ? -13.014 -5.724 14.129 1.00 75.38 85 LEU A N 1
ATOM 720 C CA . LEU A 1 85 ? -13.665 -7.014 14.359 1.00 75.38 85 LEU A CA 1
ATOM 721 C C . LEU A 1 85 ? -13.649 -7.396 15.848 1.00 75.38 85 LEU A C 1
ATOM 723 O O . LEU A 1 85 ? -14.656 -7.849 16.391 1.00 75.38 85 LEU A O 1
ATOM 727 N N . ARG A 1 86 ? -12.532 -7.143 16.543 1.00 70.06 86 ARG A N 1
ATOM 728 C CA . ARG A 1 86 ? -12.388 -7.384 17.991 1.00 70.06 86 ARG A CA 1
ATOM 729 C C . ARG A 1 86 ? -13.035 -6.295 18.857 1.00 70.06 86 ARG A C 1
ATOM 731 O O . ARG A 1 86 ? -13.249 -6.504 20.052 1.00 70.06 86 ARG A O 1
ATOM 738 N N . PHE A 1 87 ? -13.435 -5.163 18.274 1.00 65.06 87 PHE A N 1
ATOM 739 C CA . PHE A 1 87 ? -14.016 -4.019 18.988 1.00 65.06 87 PHE A CA 1
ATOM 740 C C . PHE A 1 87 ? -15.286 -4.361 19.790 1.00 65.06 87 PHE A C 1
ATOM 742 O O . PHE A 1 87 ? -15.541 -3.773 20.845 1.00 65.06 87 PHE A O 1
ATOM 749 N N . SER A 1 88 ? -16.095 -5.328 19.334 1.00 57.28 88 SER A N 1
ATOM 750 C CA . SER A 1 88 ? -17.269 -5.802 20.086 1.00 57.28 88 SER A CA 1
ATOM 751 C C . SER A 1 88 ? -16.901 -6.594 21.343 1.00 57.28 88 SER A C 1
ATOM 753 O O . SER A 1 88 ? -17.643 -6.538 22.326 1.00 57.28 88 SER A O 1
ATOM 755 N N . SER A 1 89 ? -15.763 -7.293 21.325 1.00 53.06 89 SER A N 1
ATOM 756 C CA . SER A 1 89 ? -15.236 -8.077 22.450 1.00 53.06 89 SER A CA 1
ATOM 757 C C . SER A 1 89 ? -14.577 -7.172 23.497 1.00 53.06 89 SER A C 1
ATOM 759 O O . SER A 1 89 ? -14.878 -7.299 24.684 1.00 53.06 89 SER A O 1
ATOM 761 N N . ILE A 1 90 ? -13.829 -6.147 23.059 1.00 54.81 90 ILE A N 1
ATOM 762 C CA . ILE A 1 90 ? -13.231 -5.100 23.922 1.00 54.81 90 ILE A CA 1
ATOM 763 C C . ILE A 1 90 ? -14.300 -4.352 24.742 1.00 54.81 90 ILE A C 1
ATOM 765 O O . ILE A 1 90 ? -14.077 -3.914 25.871 1.00 54.81 90 ILE A O 1
ATOM 769 N N . ARG A 1 91 ? -15.512 -4.198 24.195 1.00 53.03 91 ARG A N 1
ATOM 770 C CA . ARG A 1 91 ? -16.623 -3.539 24.899 1.00 53.03 91 ARG A CA 1
ATOM 771 C C . ARG A 1 91 ? -17.172 -4.372 26.067 1.00 53.03 91 ARG A C 1
ATOM 773 O O . ARG A 1 91 ? -17.761 -3.784 26.977 1.00 53.03 91 ARG A O 1
ATOM 780 N N . LYS A 1 92 ? -17.012 -5.702 26.028 1.00 53.47 92 LYS A N 1
ATOM 781 C CA . LYS A 1 92 ? -17.589 -6.656 26.992 1.00 53.47 92 LYS A CA 1
ATOM 782 C C . LYS A 1 92 ? -16.620 -7.067 28.105 1.00 53.47 92 LYS A C 1
ATOM 784 O O . LYS A 1 92 ? -17.075 -7.207 29.234 1.00 53.47 92 LYS A O 1
ATOM 789 N N . GLN A 1 93 ? -15.322 -7.212 27.837 1.00 49.53 93 GLN A N 1
ATOM 790 C CA . GLN A 1 93 ? -14.331 -7.642 28.835 1.00 49.53 93 GLN A CA 1
ATOM 791 C C . GLN A 1 93 ? -13.268 -6.558 29.056 1.00 49.53 93 GLN A C 1
ATOM 793 O O . GLN A 1 93 ? -12.695 -6.026 28.113 1.00 49.53 93 GLN A O 1
ATOM 798 N N . ARG A 1 94 ? -13.068 -6.174 30.324 1.00 48.91 94 ARG A N 1
ATOM 799 C CA . ARG A 1 94 ? -12.246 -5.027 30.755 1.00 48.91 94 ARG A CA 1
ATOM 800 C C . ARG A 1 94 ? -10.760 -5.374 30.934 1.00 48.91 94 ARG A C 1
ATOM 802 O O . ARG A 1 94 ? -9.973 -4.457 31.127 1.00 48.91 94 ARG A O 1
ATOM 809 N N . GLU A 1 95 ? -10.398 -6.654 30.890 1.00 47.56 95 GLU A N 1
ATOM 810 C CA . GLU A 1 95 ? -9.113 -7.142 31.421 1.00 47.56 95 GLU A CA 1
ATOM 811 C C . GLU A 1 95 ? -8.190 -7.789 30.389 1.00 47.56 95 GLU A C 1
ATOM 813 O O . GLU A 1 95 ? -7.033 -8.029 30.698 1.00 47.56 95 GLU A O 1
ATOM 818 N N . LEU A 1 96 ? -8.650 -8.018 29.158 1.00 47.50 96 LEU A N 1
ATOM 819 C CA . LEU A 1 96 ? -7.837 -8.655 28.122 1.00 47.50 96 LEU A CA 1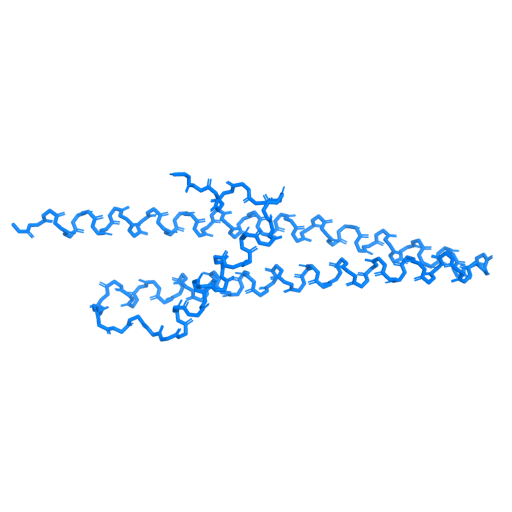
ATOM 820 C C . LEU A 1 96 ? -7.880 -7.791 26.862 1.00 47.50 96 LEU A C 1
ATOM 822 O O . LEU A 1 96 ? -8.569 -8.097 25.889 1.00 47.50 96 LEU A O 1
ATOM 826 N N . VAL A 1 97 ? -7.187 -6.651 26.902 1.00 53.84 97 VAL A N 1
ATOM 827 C CA . VAL A 1 97 ? -6.631 -6.112 25.657 1.00 53.84 97 VAL A CA 1
ATOM 828 C C . VAL A 1 97 ? -5.537 -7.107 25.288 1.00 53.84 97 VAL A C 1
ATOM 830 O O . VAL A 1 97 ? -4.450 -7.043 25.841 1.00 53.84 97 VAL A O 1
ATOM 833 N N . ASP A 1 98 ? -5.915 -8.097 24.481 1.00 62.41 98 ASP A N 1
ATOM 834 C CA . ASP A 1 98 ? -5.048 -9.133 23.908 1.00 62.41 98 ASP A CA 1
ATOM 835 C C . ASP A 1 98 ? -3.737 -8.489 23.422 1.00 62.41 98 ASP A C 1
ATOM 837 O O . ASP A 1 98 ? -3.800 -7.413 22.810 1.00 62.41 98 ASP A O 1
ATOM 841 N N . ASP A 1 99 ? -2.579 -9.103 23.681 1.00 65.06 99 ASP A N 1
ATOM 842 C CA . ASP A 1 99 ? -1.275 -8.557 23.258 1.00 65.06 99 ASP A CA 1
ATOM 843 C C . ASP A 1 99 ? -1.271 -8.260 21.747 1.00 65.06 99 ASP A C 1
ATOM 845 O O . ASP A 1 99 ? -0.802 -7.202 21.326 1.00 65.06 99 ASP A O 1
ATOM 849 N N . ASP A 1 100 ? -1.959 -9.089 20.957 1.00 64.69 100 ASP A N 1
ATOM 850 C CA . ASP A 1 100 ? -2.187 -8.919 19.517 1.00 64.69 100 ASP A CA 1
ATOM 851 C C . ASP A 1 100 ? -2.875 -7.587 19.151 1.00 64.69 100 ASP A C 1
ATOM 853 O O . ASP A 1 100 ? -2.601 -6.976 18.115 1.00 64.69 100 ASP A O 1
ATOM 857 N N . ILE A 1 101 ? -3.805 -7.105 19.985 1.00 66.00 101 ILE A N 1
ATOM 858 C CA . ILE A 1 101 ? -4.504 -5.829 19.759 1.00 66.00 101 ILE A CA 1
ATOM 859 C C . ILE A 1 101 ? -3.565 -4.668 20.080 1.00 66.00 101 ILE A C 1
ATOM 861 O O . ILE A 1 101 ? -3.570 -3.660 19.370 1.00 66.00 101 ILE A O 1
ATOM 865 N N . ASN A 1 102 ? -2.764 -4.795 21.138 1.00 66.88 102 ASN A N 1
ATOM 866 C CA . ASN A 1 102 ? -1.785 -3.781 21.507 1.00 66.88 102 ASN A CA 1
ATOM 867 C C . ASN A 1 102 ? -0.655 -3.689 20.470 1.00 66.88 102 ASN A C 1
ATOM 869 O O . ASN A 1 102 ? -0.232 -2.585 20.120 1.00 66.88 102 ASN A O 1
ATOM 873 N N . GLU A 1 103 ? -0.229 -4.822 19.914 1.00 72.00 103 GLU A N 1
ATOM 874 C CA . GLU A 1 103 ? 0.721 -4.892 18.806 1.00 72.00 103 GLU A CA 1
ATOM 875 C C . GLU A 1 103 ? 0.138 -4.265 17.534 1.00 72.00 103 GLU A C 1
ATOM 877 O O . GLU A 1 103 ? 0.795 -3.428 16.912 1.00 72.00 103 GLU A O 1
ATOM 882 N N . ALA A 1 104 ? -1.117 -4.569 17.181 1.00 70.62 104 ALA A N 1
ATOM 883 C CA . ALA A 1 104 ? -1.784 -3.964 16.027 1.00 70.62 104 ALA A CA 1
ATOM 884 C C . ALA A 1 104 ? -1.924 -2.437 16.173 1.00 70.62 104 ALA A C 1
ATOM 886 O O . ALA A 1 104 ? -1.656 -1.693 15.228 1.00 70.62 104 ALA A O 1
ATOM 887 N N . VAL A 1 105 ? -2.306 -1.949 17.360 1.00 68.69 105 VAL A N 1
ATOM 888 C CA . VAL A 1 105 ? -2.418 -0.509 17.651 1.00 68.69 105 VAL A CA 1
ATOM 889 C C . VAL A 1 105 ? -1.045 0.164 17.624 1.00 68.69 105 VAL A C 1
ATOM 891 O O . VAL A 1 105 ? -0.894 1.196 16.971 1.00 68.69 105 VAL A O 1
ATOM 894 N N . SER A 1 106 ? -0.036 -0.424 18.270 1.00 69.38 106 SER A N 1
ATOM 895 C CA . SER A 1 106 ? 1.343 0.083 18.270 1.00 69.38 106 SER A CA 1
ATOM 896 C C . SER A 1 106 ? 1.936 0.118 16.859 1.00 69.38 106 SER A C 1
ATOM 898 O O . SER A 1 106 ? 2.554 1.110 16.479 1.00 69.38 106 SER A O 1
ATOM 900 N N . SER A 1 107 ? 1.671 -0.907 16.045 1.00 73.25 107 SER A N 1
ATOM 901 C CA . SER A 1 107 ? 2.090 -0.983 14.639 1.00 73.25 107 SER A CA 1
ATOM 902 C C . SER A 1 107 ? 1.418 0.090 13.781 1.00 73.25 107 SER A C 1
ATOM 904 O O . SER A 1 107 ? 2.072 0.731 12.960 1.00 73.25 107 SER A O 1
ATOM 906 N N . LEU A 1 108 ? 0.126 0.351 14.005 1.00 70.44 108 LEU A N 1
ATOM 907 C CA . LEU A 1 108 ? -0.611 1.439 13.355 1.00 70.44 108 LEU A CA 1
ATOM 908 C C . LEU A 1 108 ? -0.062 2.823 13.733 1.00 70.44 108 LEU A C 1
ATOM 910 O O . LEU A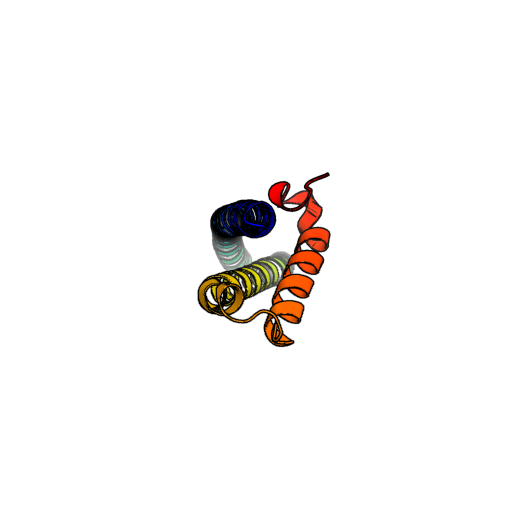 1 108 ? 0.117 3.669 12.855 1.00 70.44 108 LEU A O 1
ATOM 914 N N . VAL A 1 109 ? 0.247 3.050 15.012 1.00 67.62 109 VAL A N 1
ATOM 915 C CA . VAL A 1 109 ? 0.862 4.299 15.492 1.00 67.62 109 VAL A CA 1
ATOM 916 C C . VAL A 1 109 ? 2.275 4.462 14.925 1.00 67.62 109 VAL A C 1
ATOM 918 O O . VAL A 1 109 ? 2.612 5.530 14.420 1.00 67.62 109 VAL A O 1
ATOM 921 N N . PHE A 1 110 ? 3.090 3.412 14.912 1.00 69.06 110 PHE A N 1
ATOM 922 C CA . PHE A 1 110 ? 4.440 3.460 14.348 1.00 69.06 110 PHE A CA 1
ATOM 923 C C . PHE A 1 110 ? 4.444 3.697 12.828 1.00 69.06 110 PHE A C 1
ATOM 925 O O . PHE A 1 110 ? 5.239 4.472 12.294 1.00 69.06 110 PHE A O 1
ATOM 932 N N . ALA A 1 111 ? 3.516 3.079 12.102 1.00 65.12 111 ALA A N 1
ATOM 933 C CA . ALA A 1 111 ? 3.379 3.332 10.674 1.00 65.12 111 ALA A CA 1
ATOM 934 C C . ALA A 1 111 ? 2.860 4.746 10.385 1.00 65.12 111 ALA A C 1
ATOM 936 O O . ALA A 1 111 ? 3.228 5.345 9.374 1.00 65.12 111 ALA A O 1
ATOM 937 N N . SER A 1 112 ? 2.052 5.315 11.283 1.00 61.81 112 SER A N 1
ATOM 938 C CA . SER A 1 112 ? 1.543 6.676 11.131 1.00 61.81 112 SER A CA 1
ATOM 939 C C . SER A 1 112 ? 2.631 7.745 11.155 1.00 61.81 112 SER A C 1
ATOM 941 O O . SER A 1 112 ? 2.578 8.688 10.366 1.00 61.81 112 SER A O 1
ATOM 943 N N . THR A 1 113 ? 3.650 7.568 11.997 1.00 55.06 113 THR A N 1
ATOM 944 C CA . THR A 1 113 ? 4.792 8.484 12.086 1.00 55.06 113 THR A CA 1
ATOM 945 C C . THR A 1 113 ? 5.711 8.336 10.874 1.00 55.06 113 THR A C 1
ATOM 947 O O . THR A 1 113 ? 6.218 9.328 10.355 1.00 55.06 113 THR A O 1
ATOM 950 N N . SER A 1 114 ? 5.845 7.115 10.349 1.00 57.66 114 SER A N 1
ATOM 951 C CA . SER A 1 114 ? 6.637 6.818 9.147 1.00 57.66 114 SER A CA 1
ATOM 952 C C . SER A 1 114 ? 5.966 7.300 7.851 1.00 57.66 114 SER A C 1
ATOM 954 O O . SER A 1 114 ? 6.641 7.658 6.889 1.00 57.66 114 SER A O 1
ATOM 956 N N . CYS A 1 115 ? 4.630 7.357 7.822 1.00 56.22 115 CYS A N 1
ATOM 957 C CA . CYS A 1 115 ? 3.829 7.886 6.712 1.00 56.22 115 CYS A CA 1
ATOM 958 C C . CYS A 1 115 ? 3.431 9.368 6.890 1.00 56.22 115 CYS A C 1
ATOM 960 O O . CYS A 1 115 ? 2.534 9.841 6.186 1.00 56.22 115 CYS A O 1
ATOM 962 N N . GLY A 1 116 ? 4.079 10.106 7.803 1.00 49.38 116 GLY A N 1
ATOM 963 C CA . GLY A 1 116 ? 3.665 11.434 8.286 1.00 49.38 116 GLY A CA 1
ATOM 964 C C . GLY A 1 116 ? 3.476 12.538 7.231 1.00 49.38 116 GLY A C 1
ATOM 965 O O . GLY A 1 116 ? 2.839 13.546 7.518 1.00 49.38 116 GLY A O 1
ATOM 966 N N . GLY A 1 117 ? 3.950 12.349 5.994 1.00 52.38 117 GLY A N 1
ATOM 967 C CA . GLY A 1 117 ? 3.668 13.251 4.867 1.00 52.38 117 GLY A CA 1
ATOM 968 C C . GLY A 1 117 ? 2.375 12.954 4.086 1.00 52.38 117 GLY A C 1
ATOM 969 O O . GLY A 1 117 ? 1.872 13.827 3.385 1.00 52.38 117 GLY A O 1
ATOM 970 N N . GLU A 1 118 ? 1.811 11.744 4.180 1.00 53.22 118 GLU A N 1
ATOM 971 C CA . GLU A 1 118 ? 0.651 11.305 3.376 1.00 53.22 118 GLU A CA 1
ATOM 972 C C . GLU A 1 118 ? -0.640 11.104 4.212 1.00 53.22 118 GLU A C 1
ATOM 974 O O . GLU A 1 118 ? -1.751 11.095 3.656 1.00 53.22 118 GLU A O 1
ATOM 979 N N . LEU A 1 119 ? -0.538 11.018 5.548 1.00 50.16 119 LEU A N 1
ATOM 980 C CA . LEU A 1 119 ? -1.662 10.778 6.471 1.00 50.16 119 LEU A CA 1
ATOM 981 C C . LEU A 1 119 ? -1.781 11.839 7.593 1.00 50.16 119 LEU A C 1
ATOM 983 O O . LEU A 1 119 ? -1.434 11.571 8.740 1.00 50.16 119 LEU A O 1
ATOM 987 N N . PRO A 1 120 ? -2.365 13.018 7.305 1.00 52.97 120 PRO A N 1
ATOM 988 C CA . PRO A 1 120 ? -2.652 14.060 8.297 1.00 52.97 120 PRO A CA 1
ATOM 989 C C . PRO A 1 120 ? -3.709 13.667 9.347 1.00 52.97 120 PRO A C 1
ATOM 991 O O . PRO A 1 120 ? -3.912 14.397 10.306 1.00 52.97 120 PRO A O 1
ATOM 994 N N . GLU A 1 121 ? -4.390 12.527 9.200 1.00 50.19 121 GLU A N 1
ATOM 995 C CA . GLU A 1 121 ? -5.474 12.098 10.105 1.00 50.19 121 GLU A CA 1
ATOM 996 C C . GLU A 1 121 ? -4.984 11.348 11.355 1.00 50.19 121 GLU A C 1
ATOM 998 O O . GLU A 1 121 ? -5.760 11.107 12.275 1.00 50.19 121 GLU A O 1
ATOM 1003 N N . LEU A 1 122 ? -3.699 10.990 11.400 1.00 49.56 122 LEU A N 1
ATOM 1004 C CA . LEU A 1 122 ? -3.051 10.368 12.561 1.00 49.56 122 LEU A CA 1
ATOM 1005 C C . LEU A 1 122 ? -2.311 11.388 13.442 1.00 49.56 122 LEU A C 1
ATOM 1007 O O . LEU A 1 122 ? -1.832 11.048 14.520 1.00 49.56 122 LEU A O 1
ATOM 1011 N N . ILE A 1 123 ? -2.256 12.646 12.999 1.00 47.44 123 ILE A N 1
ATOM 1012 C CA . ILE A 1 123 ? -1.642 13.765 13.710 1.00 47.44 123 ILE A CA 1
ATOM 1013 C C . ILE A 1 123 ? -2.774 14.574 14.351 1.00 47.44 123 ILE A C 1
ATOM 1015 O O . ILE A 1 123 ? -3.110 15.673 13.920 1.00 47.44 123 ILE A O 1
ATOM 1019 N N . THR A 1 124 ? -3.436 14.001 15.353 1.00 43.28 124 THR A N 1
ATOM 1020 C CA . THR A 1 124 ? -4.301 14.792 16.240 1.00 43.28 124 THR A CA 1
ATOM 1021 C C . THR A 1 124 ? -3.477 15.287 17.418 1.00 43.28 124 THR A C 1
ATOM 1023 O O . THR A 1 124 ? -2.978 14.481 18.201 1.00 43.28 124 THR A O 1
ATOM 1026 N N . HIS A 1 125 ? -3.337 16.611 17.467 1.00 40.03 125 HIS A N 1
ATOM 1027 C CA . HIS A 1 125 ? -2.742 17.416 18.530 1.00 40.03 125 HIS A CA 1
ATOM 1028 C C . HIS A 1 125 ? -3.551 17.367 19.836 1.00 40.03 125 HIS A C 1
ATOM 1030 O O . HIS A 1 125 ? -4.779 17.106 19.764 1.00 40.03 125 HIS A O 1
#

Secondary structure (DSSP, 8-state):
--HHHHHHHHHHHHHHHHHHHHHHHHHHHHHHHHHHHHHHHHHHHHHHHTT-HHHHHHHHHHHHHHHHHHHHHHHHHHHHHHHHHHHHHHTT-SS---HHHHHHHHHHHHHHHHTTTT-GGG---

InterPro domains:
  IPR005061 Vacuolar protein sorting-associated protein Ist1 [PF03398] (16-122)
  IPR005061 Vacuolar protein sorting-associated protein Ist1 [PTHR12161] (12-122)
  IPR042277 Vacuolar protein sorting-associated protein IST1-like [G3DSA:1.20.1260.60] (3-124)

pLDDT: mean 74.22, std 17.35, range [40.03, 95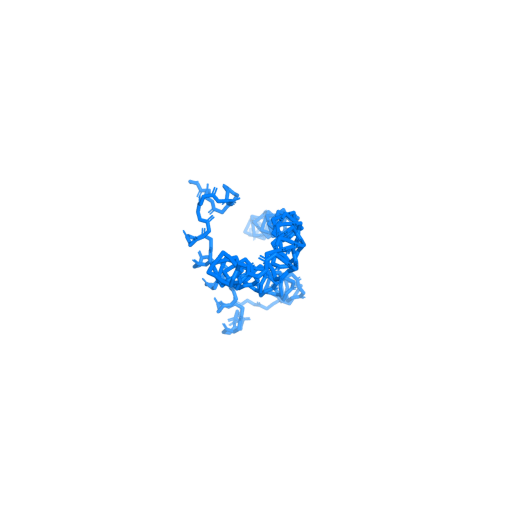.56]

Foldseek 3Di:
DCVVVVVVVVVLVVVLVLLVVLLVLLVVVLVVLVVVLVVLVVVLVVCVVVVNVVVNVVSVVVSVVSVVSNVLSVLLNVLSVVLNVCSVVCSPDPPPPDVSNVVSVVSNLVVCVVCVVRDPSSPDD

Radius of gyration: 20.0 Å; chains: 1; bounding box: 44×26×66 Å